Protein AF-A0A969E540-F1 (afdb_monomer)

Radius of gyration: 16.91 Å; Cα contacts (8 Å, |Δi|>4): 141; chains: 1; bounding box: 46×28×46 Å

Structure (mmCIF, N/CA/C/O backbone):
data_AF-A0A969E540-F1
#
_entry.id   AF-A0A969E540-F1
#
loop_
_atom_site.group_PDB
_atom_site.id
_atom_site.type_symbol
_atom_site.label_atom_id
_atom_site.label_alt_id
_atom_site.label_comp_id
_atom_site.label_asym_id
_atom_site.label_entity_id
_atom_site.label_seq_id
_atom_site.pdbx_PDB_ins_code
_atom_site.Cartn_x
_atom_site.Cartn_y
_atom_site.Cartn_z
_atom_site.occupancy
_atom_site.B_iso_or_equiv
_atom_site.auth_seq_id
_atom_site.auth_comp_id
_atom_site.auth_asym_id
_atom_site.auth_atom_id
_atom_site.pdbx_PDB_model_num
ATOM 1 N N . MET A 1 1 ? 3.697 -2.863 -23.071 1.00 81.00 1 MET A N 1
ATOM 2 C CA . MET A 1 1 ? 4.371 -1.995 -22.078 1.00 81.00 1 MET A CA 1
ATOM 3 C C . MET A 1 1 ? 3.422 -1.514 -20.991 1.00 81.00 1 MET A C 1
AT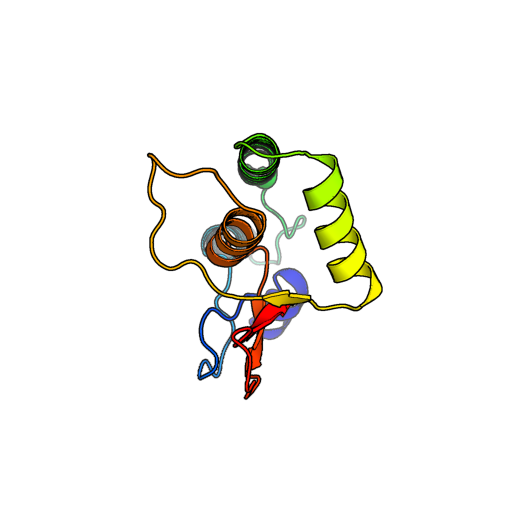OM 5 O O . MET A 1 1 ? 3.619 -1.888 -19.851 1.00 81.00 1 MET A O 1
ATOM 9 N N . MET A 1 2 ? 2.391 -0.706 -21.287 1.00 82.88 2 MET A N 1
ATOM 10 C CA . MET A 1 2 ? 1.477 -0.233 -20.225 1.00 82.88 2 MET A CA 1
ATOM 11 C C . MET A 1 2 ? 0.643 -1.350 -19.578 1.00 82.88 2 MET A C 1
ATOM 13 O O . MET A 1 2 ? 0.381 -1.280 -18.384 1.00 82.88 2 MET A O 1
ATOM 17 N N . SER A 1 3 ? 0.242 -2.367 -20.350 1.00 86.75 3 SER A N 1
ATOM 18 C CA . SER A 1 3 ? -0.368 -3.603 -19.833 1.00 86.75 3 SER A CA 1
ATOM 19 C C . SER A 1 3 ? 0.552 -4.313 -18.849 1.00 86.75 3 SER A C 1
ATOM 21 O O . SER A 1 3 ? 0.125 -4.707 -17.775 1.00 86.75 3 SER A O 1
ATOM 23 N N . ASP A 1 4 ? 1.827 -4.399 -19.205 1.00 88.38 4 ASP A N 1
ATOM 24 C CA . ASP A 1 4 ? 2.815 -5.178 -18.468 1.00 88.38 4 ASP A CA 1
ATOM 25 C C . ASP A 1 4 ? 3.201 -4.430 -17.186 1.00 88.38 4 ASP A C 1
ATOM 27 O O . ASP A 1 4 ? 3.262 -5.018 -16.118 1.00 88.38 4 ASP A O 1
ATOM 31 N N . LEU A 1 5 ? 3.335 -3.100 -17.242 1.00 87.38 5 LEU A N 1
ATOM 32 C CA . LEU A 1 5 ? 3.471 -2.266 -16.043 1.00 87.38 5 LEU A CA 1
ATOM 33 C C . LEU A 1 5 ? 2.275 -2.419 -15.095 1.00 87.38 5 LEU A C 1
ATOM 35 O O . LEU A 1 5 ? 2.462 -2.431 -13.882 1.00 87.38 5 LEU A O 1
ATOM 39 N N . ALA A 1 6 ? 1.058 -2.541 -15.630 1.00 86.50 6 ALA A N 1
ATOM 40 C CA . ALA A 1 6 ? -0.122 -2.784 -14.809 1.00 86.50 6 ALA A CA 1
ATOM 41 C C . ALA A 1 6 ? -0.108 -4.186 -14.185 1.00 86.50 6 ALA A C 1
ATOM 43 O O . ALA A 1 6 ? -0.464 -4.321 -13.025 1.00 86.50 6 ALA A O 1
ATOM 44 N N . GLU A 1 7 ? 0.343 -5.206 -14.912 1.00 85.81 7 GLU A N 1
ATOM 45 C CA . GLU A 1 7 ? 0.470 -6.572 -14.393 1.00 85.81 7 GLU A CA 1
ATOM 46 C C . GLU A 1 7 ? 1.549 -6.687 -13.308 1.00 85.81 7 GLU A C 1
ATOM 48 O O . GLU A 1 7 ? 1.347 -7.356 -12.299 1.00 85.81 7 GLU A O 1
ATOM 53 N N . TRP A 1 8 ? 2.679 -6.000 -13.482 1.00 85.62 8 TRP A N 1
ATOM 54 C CA . TRP A 1 8 ? 3.796 -6.064 -12.542 1.00 85.62 8 TRP A CA 1
ATOM 55 C C . TRP A 1 8 ? 3.632 -5.155 -11.327 1.00 85.62 8 TRP A C 1
ATOM 57 O O . TRP A 1 8 ? 4.141 -5.488 -10.257 1.00 85.62 8 TRP A O 1
ATOM 67 N N . TYR A 1 9 ? 2.969 -4.006 -11.480 1.00 87.38 9 TYR A N 1
ATOM 68 C CA . TYR A 1 9 ? 2.896 -2.997 -10.422 1.00 87.38 9 TYR A CA 1
ATOM 69 C C . TYR A 1 9 ? 1.501 -2.785 -9.840 1.00 87.38 9 TYR A C 1
ATOM 71 O O . TYR A 1 9 ? 1.448 -2.153 -8.787 1.00 87.38 9 TYR A O 1
ATOM 79 N N . ASP A 1 10 ? 0.431 -3.299 -10.475 1.00 78.25 10 ASP A N 1
ATOM 80 C CA . ASP A 1 10 ? -1.008 -3.304 -10.095 1.00 78.25 10 ASP A CA 1
ATOM 81 C C . ASP A 1 10 ? -1.641 -1.902 -9.886 1.00 78.25 10 ASP A C 1
ATOM 83 O O . ASP A 1 10 ? -2.770 -1.609 -10.285 1.00 78.25 10 ASP A O 1
ATOM 87 N N . GLY A 1 11 ? -0.848 -0.949 -9.400 1.00 86.06 11 GLY A N 1
ATOM 88 C CA . GLY A 1 11 ? -1.213 0.416 -9.088 1.00 86.06 11 GLY A CA 1
ATOM 89 C C . GLY A 1 11 ? -2.226 0.489 -7.948 1.00 86.06 11 GLY A C 1
ATOM 90 O O . GLY A 1 11 ? -2.627 -0.498 -7.342 1.00 86.06 11 GLY A O 1
ATOM 91 N N . TYR A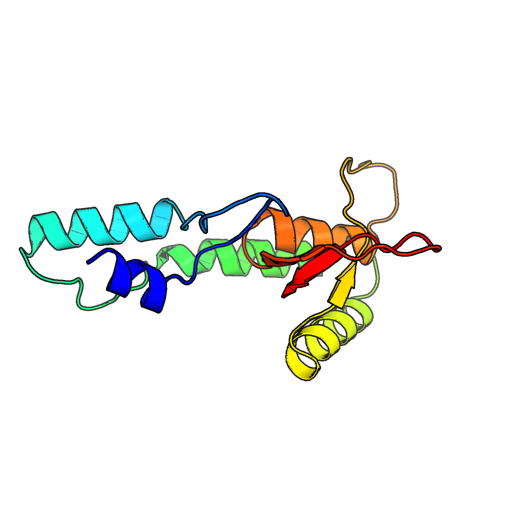 1 12 ? -2.652 1.704 -7.629 1.00 89.69 12 TYR A N 1
ATOM 92 C CA . TYR A 1 12 ? -3.536 1.959 -6.496 1.00 89.69 12 TYR A CA 1
ATOM 93 C C . TYR A 1 12 ? -4.556 3.046 -6.813 1.00 89.69 12 TYR A C 1
ATOM 95 O O . TYR A 1 12 ? -4.305 3.979 -7.582 1.00 89.69 12 TYR A O 1
ATOM 103 N N . LYS A 1 13 ? -5.745 2.924 -6.220 1.00 90.19 13 LYS A N 1
ATOM 104 C CA . LYS A 1 13 ? -6.843 3.882 -6.355 1.00 90.19 13 LYS A CA 1
ATOM 105 C C . LYS A 1 13 ? -7.063 4.602 -5.040 1.00 90.19 13 LYS A C 1
ATOM 107 O O . LYS A 1 13 ? -7.555 4.020 -4.079 1.00 90.19 13 LYS A O 1
ATOM 112 N N . PHE A 1 14 ? -6.790 5.902 -5.059 1.00 87.25 14 PHE A N 1
ATOM 113 C CA . PHE A 1 14 ? -6.979 6.788 -3.910 1.00 87.25 14 PHE A CA 1
ATOM 114 C C . PHE A 1 14 ? -8.314 7.536 -3.897 1.00 87.25 14 PHE A C 1
ATOM 116 O O . PHE A 1 14 ? -8.601 8.260 -2.952 1.00 87.25 14 PHE A O 1
ATOM 123 N N . ALA A 1 15 ? -9.137 7.385 -4.938 1.00 85.25 15 ALA A N 1
ATOM 124 C CA . ALA A 1 15 ? -10.467 7.984 -5.007 1.00 85.25 15 ALA A CA 1
ATOM 125 C C . ALA A 1 15 ? -11.485 6.996 -5.583 1.00 85.25 15 ALA A C 1
ATOM 127 O O . ALA A 1 15 ? -11.177 6.244 -6.513 1.00 85.25 15 ALA A O 1
ATOM 128 N N . THR A 1 16 ? -12.718 7.030 -5.073 1.00 80.62 16 THR A N 1
ATOM 129 C CA . THR A 1 16 ? -13.812 6.162 -5.545 1.00 80.62 16 THR A CA 1
ATOM 130 C C . THR A 1 16 ? -14.181 6.452 -7.000 1.00 80.62 16 THR A C 1
ATOM 132 O O . THR A 1 16 ? -14.478 5.536 -7.766 1.00 80.62 16 THR A O 1
ATOM 135 N N . THR A 1 17 ? -14.061 7.713 -7.419 1.00 83.25 17 THR A N 1
ATOM 136 C CA . THR A 1 17 ? -14.322 8.182 -8.787 1.00 83.25 17 THR A CA 1
ATOM 137 C C . THR A 1 17 ? -13.151 7.971 -9.750 1.00 83.25 17 THR A C 1
ATOM 139 O O . THR A 1 17 ? -13.292 8.219 -10.952 1.00 83.25 17 THR A O 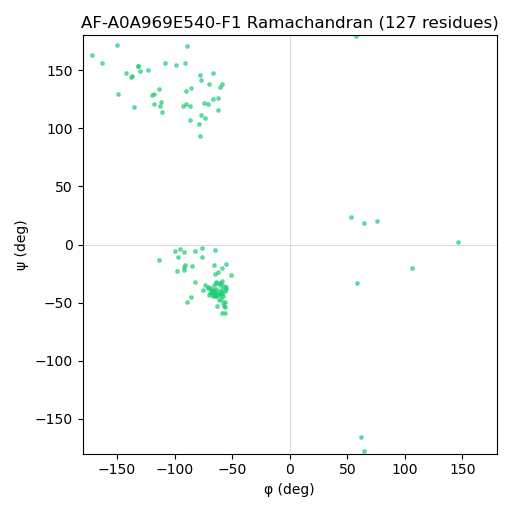1
ATOM 142 N N . ALA A 1 18 ? -11.991 7.512 -9.266 1.00 85.56 18 ALA A N 1
ATOM 143 C CA . ALA A 1 18 ? -10.826 7.307 -10.116 1.00 85.56 18 ALA A CA 1
ATOM 144 C C . ALA A 1 18 ? -11.122 6.240 -11.181 1.00 85.56 18 ALA A C 1
ATOM 146 O O . ALA A 1 18 ? -11.513 5.111 -10.875 1.00 85.56 18 ALA A O 1
ATOM 147 N N . LYS A 1 19 ? -10.905 6.587 -12.454 1.00 84.25 19 LYS A N 1
ATOM 148 C CA . LYS A 1 19 ? -11.066 5.658 -13.587 1.00 84.25 19 LYS A CA 1
ATOM 149 C C . LYS A 1 19 ? -9.820 4.812 -13.851 1.00 84.25 19 LYS A C 1
ATOM 151 O O . LYS A 1 19 ? -9.906 3.810 -14.548 1.00 84.25 19 LYS A O 1
ATOM 156 N N . ARG A 1 20 ? -8.665 5.232 -13.333 1.00 84.81 20 ARG A N 1
ATOM 157 C CA . ARG A 1 20 ? -7.359 4.596 -13.543 1.00 84.81 20 ARG A CA 1
ATOM 158 C C . ARG A 1 20 ? -6.649 4.414 -12.207 1.00 84.81 20 ARG A C 1
ATOM 160 O O . ARG A 1 20 ? -6.913 5.171 -11.273 1.00 84.81 20 ARG A O 1
ATOM 167 N N . HIS A 1 21 ? -5.770 3.422 -12.153 1.00 87.44 21 HIS A N 1
ATOM 168 C CA . HIS A 1 21 ? -4.836 3.236 -11.051 1.00 87.44 21 HIS A CA 1
ATOM 169 C C . HIS A 1 21 ? -3.672 4.219 -11.203 1.00 87.44 21 HIS A C 1
ATOM 171 O O . HIS A 1 21 ? -3.274 4.554 -12.323 1.00 87.44 21 HIS A O 1
ATOM 177 N N . LEU A 1 22 ? -3.157 4.700 -10.078 1.00 89.19 22 LEU A N 1
ATOM 178 C CA . LEU A 1 22 ? -1.892 5.413 -10.013 1.00 89.19 22 LEU A CA 1
ATOM 179 C C . LEU A 1 22 ? -0.788 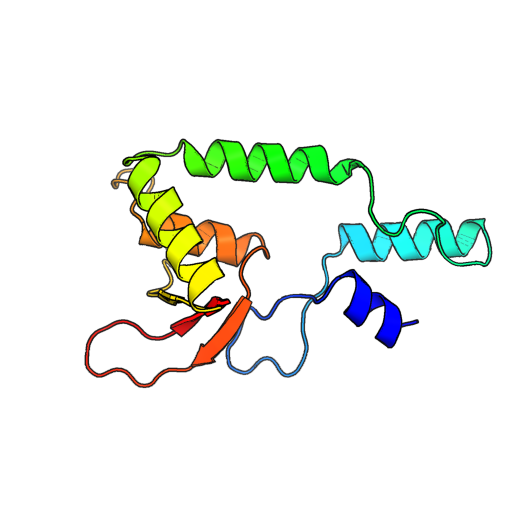4.383 -9.774 1.00 89.19 22 LEU A C 1
ATOM 181 O O . LEU A 1 22 ? -0.932 3.533 -8.905 1.00 89.19 22 LEU A O 1
ATOM 185 N N . PHE A 1 23 ? 0.292 4.444 -10.541 1.00 88.88 23 PHE A N 1
ATOM 186 C CA . PHE A 1 23 ? 1.442 3.566 -10.333 1.00 88.88 23 PHE A CA 1
ATOM 187 C C . PHE A 1 23 ? 2.452 4.207 -9.389 1.00 88.88 23 PHE A C 1
ATOM 189 O O . PHE A 1 23 ? 2.524 5.435 -9.300 1.00 88.88 23 PHE A O 1
ATOM 196 N N . ASN A 1 24 ? 3.267 3.371 -8.743 1.00 86.38 24 ASN A N 1
ATOM 197 C CA . ASN A 1 24 ? 4.405 3.852 -7.975 1.00 86.38 24 ASN A CA 1
ATOM 198 C C . ASN A 1 24 ? 5.389 4.571 -8.909 1.00 86.38 24 ASN A C 1
ATOM 200 O O . ASN A 1 24 ? 5.949 3.914 -9.794 1.00 86.38 24 ASN A O 1
ATOM 204 N N . PRO A 1 25 ? 5.610 5.889 -8.738 1.00 87.75 25 PRO A N 1
ATOM 205 C CA . PRO A 1 25 ? 6.504 6.630 -9.612 1.00 87.75 25 PRO A CA 1
ATOM 206 C C . PRO A 1 25 ? 7.929 6.079 -9.562 1.00 87.75 25 PRO A C 1
ATOM 208 O O . PRO A 1 25 ? 8.569 6.024 -10.605 1.00 87.75 25 PRO A O 1
ATOM 211 N N . ASP A 1 26 ? 8.399 5.595 -8.411 1.00 87.00 26 ASP A N 1
ATOM 212 C CA . ASP A 1 26 ? 9.751 5.052 -8.273 1.00 87.00 26 ASP A CA 1
ATOM 213 C C . ASP A 1 26 ? 9.927 3.793 -9.134 1.00 87.00 26 ASP A C 1
ATOM 215 O O . ASP A 1 26 ? 10.901 3.680 -9.876 1.00 87.00 26 ASP A O 1
ATOM 219 N N . MET A 1 27 ? 8.941 2.887 -9.123 1.00 87.62 27 MET A N 1
ATOM 220 C CA . MET A 1 27 ? 8.970 1.668 -9.945 1.00 87.62 27 MET A CA 1
ATOM 221 C C . MET A 1 27 ? 8.868 1.981 -11.441 1.00 87.62 27 MET A C 1
ATOM 223 O O . MET A 1 27 ? 9.584 1.396 -12.252 1.00 87.62 27 MET A O 1
ATOM 227 N N . VAL A 1 28 ? 8.011 2.934 -11.821 1.00 90.94 28 VAL A N 1
ATOM 228 C CA . VAL A 1 28 ? 7.869 3.346 -13.226 1.00 90.94 28 VAL A CA 1
ATOM 229 C C . VAL A 1 28 ? 9.146 4.019 -13.727 1.00 90.94 28 VAL A C 1
ATOM 231 O O . VAL A 1 28 ? 9.606 3.714 -14.825 1.00 90.94 28 VAL A O 1
ATOM 234 N N . LEU A 1 29 ? 9.746 4.910 -12.935 1.00 91.94 29 LEU A N 1
ATOM 235 C CA . LEU A 1 29 ? 10.993 5.585 -13.294 1.00 91.94 29 LEU A CA 1
ATOM 236 C C . LEU A 1 29 ? 12.161 4.601 -13.381 1.00 91.94 29 LEU A C 1
ATOM 238 O O . LEU A 1 29 ? 12.952 4.694 -14.320 1.00 91.94 29 LEU A O 1
ATOM 242 N N . TYR A 1 30 ? 12.242 3.640 -12.458 1.00 91.31 30 TYR A N 1
ATOM 243 C CA . TYR A 1 30 ? 13.204 2.543 -12.522 1.00 91.31 30 TYR A CA 1
ATOM 244 C C . TYR A 1 30 ? 13.060 1.755 -13.829 1.00 91.31 30 TYR A C 1
ATOM 246 O O . TYR A 1 30 ? 14.024 1.644 -14.586 1.00 91.31 30 TYR A O 1
ATOM 254 N N . PHE A 1 31 ? 11.846 1.293 -14.141 1.00 92.50 31 PHE A N 1
ATOM 255 C CA . PHE A 1 31 ? 11.577 0.545 -15.366 1.00 92.50 31 PHE A CA 1
ATOM 256 C C . PHE A 1 31 ? 11.988 1.330 -16.616 1.00 92.50 31 PHE A C 1
ATOM 258 O O . PHE A 1 31 ? 12.690 0.803 -17.477 1.00 92.50 31 PHE A O 1
ATOM 265 N N . LEU A 1 32 ? 11.574 2.598 -16.717 1.00 93.38 32 LEU A N 1
ATOM 266 C CA . LEU A 1 32 ? 11.869 3.440 -17.879 1.00 93.38 32 LEU A CA 1
ATOM 267 C C . LEU A 1 32 ? 13.370 3.692 -18.041 1.00 93.38 32 LEU A C 1
ATOM 269 O O . LEU A 1 32 ? 13.872 3.698 -19.166 1.00 93.38 32 LEU A O 1
ATOM 273 N N . LYS A 1 33 ? 14.088 3.884 -16.931 1.00 93.31 33 LYS A N 1
ATOM 274 C CA . LYS A 1 33 ? 15.541 4.061 -16.930 1.00 93.31 33 LYS A CA 1
ATOM 275 C C . LYS A 1 33 ? 16.249 2.816 -17.459 1.00 93.31 33 LYS A C 1
ATOM 277 O O . LYS A 1 33 ? 17.057 2.924 -18.376 1.00 93.31 33 LYS A O 1
ATOM 282 N N . GLU A 1 34 ? 15.944 1.652 -16.898 1.00 93.75 34 GLU A N 1
ATOM 283 C CA . GLU A 1 34 ? 16.570 0.386 -17.289 1.00 93.75 34 GLU A CA 1
ATOM 284 C C . GLU A 1 34 ? 16.226 0.018 -18.737 1.00 93.75 34 GLU A C 1
ATOM 286 O O . GLU A 1 34 ? 17.112 -0.343 -19.512 1.00 93.75 34 GLU A O 1
ATOM 291 N N . TYR A 1 35 ? 14.970 0.219 -19.147 1.00 93.88 35 TYR A N 1
ATOM 292 C CA . TYR A 1 35 ? 14.554 0.035 -20.536 1.00 93.88 35 TYR A CA 1
ATOM 293 C C . TYR A 1 35 ? 15.338 0.938 -21.495 1.00 93.88 35 TYR A C 1
ATOM 295 O O . TYR A 1 35 ? 15.781 0.481 -22.547 1.00 93.88 35 TYR A O 1
ATOM 303 N N . GLY A 1 36 ? 15.558 2.204 -21.126 1.00 94.75 36 GLY A N 1
ATOM 304 C CA . GLY A 1 36 ? 16.344 3.146 -21.926 1.00 94.75 36 GLY A CA 1
ATOM 305 C C . GLY A 1 36 ? 17.825 2.774 -22.064 1.00 94.75 36 GLY A C 1
ATOM 306 O O . GLY A 1 36 ? 18.453 3.159 -23.046 1.00 94.75 36 GLY A O 1
ATOM 307 N N . ILE A 1 37 ? 18.384 2.022 -21.111 1.00 94.38 37 ILE A N 1
ATOM 308 C CA . ILE A 1 37 ? 19.781 1.559 -21.137 1.00 94.38 37 ILE A CA 1
ATOM 309 C C . ILE A 1 37 ? 19.911 0.253 -21.927 1.00 94.38 37 ILE A C 1
ATOM 311 O O . ILE A 1 37 ? 20.828 0.101 -22.732 1.00 94.38 37 ILE A O 1
ATOM 315 N N . LEU A 1 38 ? 19.006 -0.696 -21.685 1.00 93.38 38 LEU A N 1
ATOM 316 C CA . LEU A 1 38 ? 19.108 -2.058 -22.205 1.00 93.38 38 LEU A CA 1
ATOM 317 C C . LEU A 1 38 ? 18.416 -2.233 -23.566 1.00 93.38 38 LEU A C 1
ATOM 319 O O . LEU A 1 38 ? 18.679 -3.216 -24.253 1.00 93.38 38 LEU A O 1
ATOM 323 N N . ASN A 1 39 ? 17.519 -1.313 -23.950 1.00 92.69 39 ASN A N 1
ATOM 324 C CA . ASN A 1 39 ? 16.567 -1.468 -25.062 1.00 92.69 39 ASN A CA 1
ATOM 325 C C . ASN A 1 39 ? 15.715 -2.751 -24.971 1.00 92.69 39 ASN A C 1
ATOM 327 O O . ASN A 1 39 ? 15.201 -3.254 -25.969 1.00 92.69 39 ASN A O 1
ATOM 331 N N . GLN A 1 40 ? 15.553 -3.277 -23.761 1.00 93.56 40 GLN A N 1
ATOM 332 C CA . GLN A 1 40 ? 14.739 -4.440 -23.429 1.00 93.56 40 GLN A CA 1
ATOM 333 C C . GLN A 1 40 ? 14.225 -4.292 -21.997 1.00 93.56 40 GLN A C 1
ATOM 335 O O . GLN A 1 40 ? 14.618 -3.370 -21.281 1.00 93.56 40 GLN A O 1
ATOM 340 N N . TYR A 1 41 ? 13.328 -5.182 -21.572 1.00 92.25 41 TYR A N 1
ATOM 341 C CA . TYR A 1 41 ? 12.774 -5.099 -20.222 1.00 92.25 41 TYR A CA 1
ATOM 342 C C . TYR A 1 41 ? 13.867 -5.368 -19.183 1.00 92.25 41 TYR A C 1
ATOM 344 O O . TYR A 1 41 ? 14.785 -6.151 -19.456 1.00 92.25 41 TYR A O 1
ATOM 352 N N . PRO A 1 42 ? 13.787 -4.727 -18.005 1.00 90.38 42 PRO A N 1
ATOM 353 C CA . PRO A 1 42 ? 14.720 -4.997 -16.925 1.00 90.38 42 PRO A CA 1
ATOM 354 C C . PRO A 1 42 ? 14.648 -6.479 -16.555 1.00 90.38 42 PRO A C 1
ATOM 356 O O . PRO A 1 42 ? 13.559 -7.039 -16.442 1.00 90.38 42 PRO A O 1
ATOM 359 N N . GLU A 1 43 ? 15.795 -7.116 -16.318 1.00 88.56 43 GLU A N 1
ATOM 360 C CA . GLU A 1 43 ? 15.821 -8.509 -15.847 1.00 88.56 43 GLU A CA 1
ATOM 361 C C . GLU A 1 43 ? 15.091 -8.653 -14.499 1.00 88.56 43 GLU A C 1
ATOM 363 O O . GLU A 1 43 ? 14.445 -9.662 -14.220 1.00 88.56 43 GLU A O 1
ATOM 368 N N . ARG A 1 44 ? 15.159 -7.608 -13.665 1.00 88.06 44 ARG A N 1
ATOM 369 C CA . ARG A 1 44 ? 14.415 -7.496 -12.412 1.00 88.06 44 ARG A CA 1
ATOM 370 C C . ARG A 1 44 ? 13.395 -6.384 -12.538 1.00 88.06 44 ARG A C 1
ATOM 372 O O . ARG A 1 44 ? 13.763 -5.232 -12.686 1.00 88.06 44 ARG A O 1
ATOM 379 N N . MET A 1 45 ? 12.118 -6.719 -12.406 1.00 86.56 45 MET A N 1
ATOM 380 C CA . MET A 1 45 ? 11.039 -5.732 -12.491 1.00 86.56 45 MET A CA 1
ATOM 381 C C . MET A 1 45 ? 10.906 -4.865 -11.230 1.00 86.56 45 MET A C 1
ATOM 383 O O . MET A 1 45 ? 10.193 -3.870 -11.256 1.00 86.56 45 MET A O 1
ATOM 387 N N . LEU A 1 46 ? 11.590 -5.209 -10.135 1.00 80.69 46 LEU A N 1
ATOM 388 C CA . LEU A 1 46 ? 11.554 -4.475 -8.870 1.00 80.69 46 LEU A CA 1
ATOM 389 C C . LEU A 1 46 ? 12.913 -3.846 -8.568 1.00 80.69 46 LEU A C 1
ATOM 391 O O . LEU A 1 46 ? 13.941 -4.527 -8.620 1.00 80.69 46 LEU A O 1
ATOM 395 N N . ASP A 1 47 ? 12.899 -2.576 -8.165 1.00 77.94 47 ASP A N 1
ATOM 396 C CA . ASP A 1 47 ? 14.081 -1.931 -7.600 1.00 77.94 47 ASP A CA 1
ATOM 397 C C . ASP A 1 47 ? 14.374 -2.515 -6.206 1.00 77.94 47 ASP A C 1
ATOM 399 O O . ASP A 1 47 ? 13.493 -2.698 -5.367 1.00 77.94 47 ASP A O 1
ATOM 403 N N . THR A 1 48 ? 15.647 -2.755 -5.917 1.00 71.06 48 THR A N 1
ATOM 404 C CA . THR A 1 48 ? 16.154 -3.081 -4.578 1.00 71.06 48 THR A CA 1
ATOM 405 C C . THR A 1 48 ? 15.805 -2.052 -3.493 1.00 71.06 48 THR A C 1
ATOM 407 O O . THR A 1 48 ? 15.858 -2.378 -2.303 1.00 71.06 48 THR A O 1
ATOM 410 N N . ASN A 1 49 ? 15.401 -0.832 -3.865 1.00 72.50 49 ASN A N 1
ATOM 411 C CA . ASN A 1 49 ? 14.981 0.210 -2.924 1.00 72.50 49 ASN A CA 1
ATOM 412 C C . ASN A 1 49 ? 13.695 -0.122 -2.124 1.00 72.50 49 ASN A C 1
ATOM 414 O O . ASN A 1 49 ? 13.361 0.586 -1.168 1.00 72.50 49 ASN A O 1
ATOM 418 N N . VAL A 1 50 ? 13.038 -1.256 -2.408 1.00 71.31 50 VAL A N 1
ATOM 419 C CA . VAL A 1 50 ? 11.949 -1.827 -1.586 1.00 71.31 50 VAL A CA 1
ATOM 420 C C . VAL A 1 50 ? 12.304 -1.959 -0.098 1.00 71.31 50 VAL A C 1
ATOM 422 O O . VAL A 1 50 ? 11.425 -1.899 0.760 1.00 71.31 50 VAL A O 1
ATOM 425 N N . ILE A 1 51 ? 13.593 -2.085 0.253 1.00 75.31 51 ILE A N 1
ATOM 426 C CA . ILE A 1 51 ? 14.064 -2.136 1.652 1.00 75.31 51 ILE A CA 1
ATOM 427 C C . ILE A 1 51 ? 13.588 -0.915 2.453 1.00 75.31 51 ILE A C 1
ATOM 429 O O . ILE A 1 51 ? 13.262 -1.031 3.640 1.00 75.31 51 ILE A O 1
ATOM 433 N N . SER A 1 52 ? 13.564 0.263 1.827 1.00 79.19 52 SER A N 1
ATOM 434 C CA . SER A 1 52 ? 13.121 1.487 2.490 1.00 79.19 52 SER A CA 1
ATOM 435 C C . SER A 1 52 ? 11.635 1.419 2.852 1.00 79.19 52 SER A C 1
ATOM 437 O O . SER A 1 52 ? 11.265 1.791 3.969 1.00 79.19 52 SER A O 1
ATOM 439 N N . ASP A 1 53 ? 10.807 0.847 1.980 1.00 80.75 53 ASP A N 1
ATOM 440 C CA . ASP A 1 53 ? 9.376 0.663 2.209 1.00 80.75 53 ASP A CA 1
ATOM 441 C C . ASP A 1 53 ? 9.108 -0.371 3.300 1.00 80.75 53 ASP A C 1
ATOM 443 O O . ASP A 1 53 ? 8.345 -0.086 4.223 1.00 80.75 53 ASP A O 1
ATOM 447 N N . TYR A 1 54 ? 9.835 -1.494 3.322 1.00 79.88 54 TYR A N 1
ATOM 448 C CA . TYR A 1 54 ? 9.767 -2.445 4.441 1.00 79.88 54 TYR A CA 1
ATOM 449 C C . TYR A 1 54 ? 10.076 -1.786 5.788 1.00 79.88 54 TYR A C 1
ATOM 451 O O . TYR A 1 54 ? 9.418 -2.069 6.792 1.00 79.88 54 TYR A O 1
ATOM 459 N N . ARG A 1 55 ? 11.065 -0.884 5.833 1.00 85.75 55 ARG A N 1
ATOM 460 C CA . ARG A 1 55 ? 11.397 -0.154 7.062 1.00 85.75 55 ARG A CA 1
ATOM 461 C C . ARG A 1 55 ? 10.262 0.780 7.479 1.00 85.75 55 ARG A C 1
ATOM 463 O O . ARG A 1 55 ? 9.947 0.825 8.666 1.00 85.75 55 ARG A O 1
ATOM 470 N N . LYS A 1 56 ? 9.630 1.484 6.532 1.00 87.19 56 LYS A N 1
ATOM 471 C CA . LYS A 1 56 ? 8.462 2.339 6.804 1.00 87.19 56 LYS A CA 1
ATOM 472 C C . LYS A 1 56 ? 7.295 1.516 7.357 1.00 87.19 56 LYS A C 1
ATOM 474 O O . LYS A 1 56 ? 6.770 1.870 8.408 1.00 87.19 56 LYS A O 1
ATOM 479 N N . ILE A 1 57 ? 6.966 0.382 6.730 1.00 86.56 57 ILE A N 1
ATOM 480 C CA . ILE A 1 57 ? 5.916 -0.541 7.196 1.00 86.56 57 ILE A CA 1
ATOM 481 C C . ILE A 1 57 ? 6.206 -0.992 8.621 1.00 86.56 57 ILE A C 1
ATOM 483 O O . ILE A 1 57 ? 5.384 -0.819 9.518 1.00 86.56 57 ILE A O 1
ATOM 487 N N . ARG A 1 58 ? 7.412 -1.520 8.851 1.00 87.31 58 ARG A N 1
ATOM 488 C CA . ARG A 1 58 ? 7.831 -1.996 10.169 1.00 87.31 58 ARG A CA 1
ATOM 489 C C . ARG A 1 58 ? 7.743 -0.902 11.229 1.00 87.31 58 ARG A C 1
ATOM 491 O O . ARG A 1 58 ? 7.432 -1.204 12.375 1.00 87.31 58 ARG A O 1
ATOM 498 N N . ASN A 1 59 ? 8.037 0.344 10.871 1.00 88.88 59 ASN A N 1
ATOM 499 C CA . ASN A 1 59 ? 7.920 1.466 11.792 1.00 88.88 59 ASN A CA 1
ATOM 500 C C . ASN A 1 59 ? 6.455 1.785 12.101 1.00 88.88 59 ASN A C 1
ATOM 502 O O . ASN A 1 59 ? 6.137 1.939 13.271 1.00 88.88 59 ASN A O 1
ATOM 506 N N . ILE A 1 60 ? 5.565 1.800 11.103 1.00 88.69 60 ILE A N 1
ATOM 507 C CA . ILE A 1 60 ? 4.121 2.028 11.295 1.00 88.69 60 ILE A CA 1
ATOM 508 C C . ILE A 1 60 ? 3.509 0.982 12.224 1.00 88.69 60 ILE A C 1
ATOM 510 O O . ILE A 1 60 ? 2.741 1.321 13.121 1.00 88.69 60 ILE A O 1
ATOM 514 N N . PHE A 1 61 ? 3.913 -0.280 12.076 1.00 88.56 61 PHE A N 1
ATOM 515 C CA . PHE A 1 61 ? 3.495 -1.359 12.971 1.00 88.56 61 PHE A CA 1
ATOM 516 C C . PHE A 1 61 ? 3.860 -1.139 14.437 1.00 88.56 61 PHE A C 1
ATOM 518 O O . PHE A 1 61 ? 3.240 -1.760 15.291 1.00 88.56 61 PHE A O 1
ATOM 525 N N . LYS A 1 62 ? 4.824 -0.267 14.736 1.00 85.81 62 LYS A N 1
ATOM 526 C CA . LYS A 1 62 ? 5.282 0.034 16.095 1.00 85.81 62 LYS A CA 1
ATOM 527 C C . LYS A 1 62 ? 4.695 1.326 16.671 1.00 85.81 62 LYS A C 1
ATOM 529 O O . LYS A 1 62 ? 4.967 1.637 17.827 1.00 85.81 62 LYS A O 1
ATOM 534 N N . ILE A 1 63 ? 3.938 2.106 15.893 1.00 84.62 63 ILE A N 1
ATOM 535 C CA . ILE A 1 63 ? 3.396 3.397 16.346 1.00 84.62 63 ILE A CA 1
ATOM 536 C C . ILE A 1 63 ? 2.177 3.149 17.231 1.00 84.62 63 ILE A C 1
ATOM 538 O O . ILE A 1 63 ? 1.115 2.855 16.706 1.00 84.62 63 ILE A O 1
ATOM 542 N N . GLY A 1 64 ? 2.297 3.285 18.554 1.00 73.75 64 GLY A N 1
ATOM 543 C CA . GLY A 1 64 ? 1.166 3.158 19.491 1.00 73.75 64 GLY A CA 1
ATOM 544 C C . GLY A 1 64 ? 0.425 1.809 19.419 1.00 73.75 64 GLY A C 1
ATOM 545 O O . GLY A 1 64 ? 0.764 0.949 18.607 1.00 73.75 64 GLY A O 1
ATOM 546 N N . GLY A 1 65 ? -0.603 1.612 20.248 1.00 71.69 65 GLY A N 1
ATOM 547 C CA . GLY A 1 65 ? -1.485 0.433 20.188 1.00 71.69 65 GLY A CA 1
ATOM 548 C C . GLY A 1 65 ? -0.808 -0.928 20.433 1.00 71.69 65 GLY A C 1
ATOM 549 O O . GLY A 1 65 ? 0.311 -1.010 20.937 1.00 71.69 65 GLY A O 1
ATOM 550 N N . VAL A 1 66 ? -1.512 -2.015 20.085 1.00 80.94 66 VAL A N 1
ATOM 551 C CA . VAL A 1 66 ? -1.052 -3.404 20.268 1.00 80.94 66 VAL A CA 1
ATOM 552 C C . VAL A 1 66 ? -0.785 -4.045 18.904 1.00 80.94 66 VAL A C 1
ATOM 554 O O . VAL A 1 66 ? -1.684 -4.138 18.072 1.00 80.94 66 VAL A O 1
ATOM 557 N N . GLU A 1 67 ? 0.440 -4.526 18.664 1.00 86.38 67 GLU A N 1
ATOM 558 C CA . GLU A 1 67 ? 0.825 -5.124 17.371 1.00 86.38 67 GLU A CA 1
ATOM 559 C C . GLU A 1 67 ? -0.095 -6.283 16.950 1.00 86.38 67 GLU A C 1
ATOM 561 O O . GLU A 1 67 ? -0.429 -6.412 15.773 1.00 86.38 67 GLU A O 1
ATOM 566 N N . SER A 1 68 ? -0.554 -7.101 17.903 1.00 87.44 68 SER A N 1
ATOM 567 C CA . SER A 1 68 ? -1.421 -8.253 17.624 1.00 87.44 68 SER A CA 1
ATOM 568 C C . SER A 1 68 ? -2.756 -7.869 16.985 1.00 87.44 68 SER A C 1
ATOM 570 O O . SER A 1 68 ? -3.255 -8.616 16.145 1.00 87.44 68 SER A O 1
ATOM 572 N N . SER A 1 69 ? -3.317 -6.703 17.318 1.00 89.00 69 SER A N 1
ATOM 573 C CA . SER A 1 69 ? -4.587 -6.269 16.735 1.00 89.00 69 SER A CA 1
ATOM 574 C C . SER A 1 69 ? -4.418 -5.832 15.275 1.00 89.00 69 SER A C 1
ATOM 576 O O . SER A 1 69 ? -5.234 -6.168 14.419 1.00 89.00 69 SER A O 1
ATOM 578 N N . ARG A 1 70 ? -3.274 -5.224 14.934 1.00 90.56 70 ARG A N 1
ATOM 579 C CA . ARG A 1 70 ? -2.889 -4.917 13.543 1.00 90.56 70 ARG A CA 1
ATOM 580 C C . ARG A 1 70 ? -2.703 -6.169 12.705 1.00 90.56 70 ARG A C 1
ATOM 582 O O . ARG A 1 70 ? -3.159 -6.214 11.565 1.00 90.56 70 ARG A O 1
ATOM 589 N N . PHE A 1 71 ? -2.049 -7.185 13.267 1.00 91.06 71 PHE A N 1
ATOM 590 C CA . PHE A 1 71 ? -1.918 -8.475 12.594 1.00 91.06 71 PHE A CA 1
ATOM 591 C C . PHE A 1 71 ? -3.285 -9.096 12.307 1.00 91.06 71 PHE A C 1
ATOM 593 O O . PHE A 1 71 ? -3.502 -9.551 11.187 1.00 91.06 71 PHE A O 1
ATOM 600 N N . ALA A 1 72 ? -4.223 -9.035 13.255 1.00 91.69 72 ALA A N 1
ATOM 601 C CA . ALA A 1 72 ? -5.583 -9.525 13.045 1.00 91.69 72 ALA A CA 1
ATOM 602 C C . ALA A 1 72 ? -6.314 -8.776 11.911 1.00 91.69 72 ALA A C 1
ATOM 604 O O . ALA A 1 72 ? -6.978 -9.408 11.089 1.00 91.69 72 ALA A O 1
ATOM 6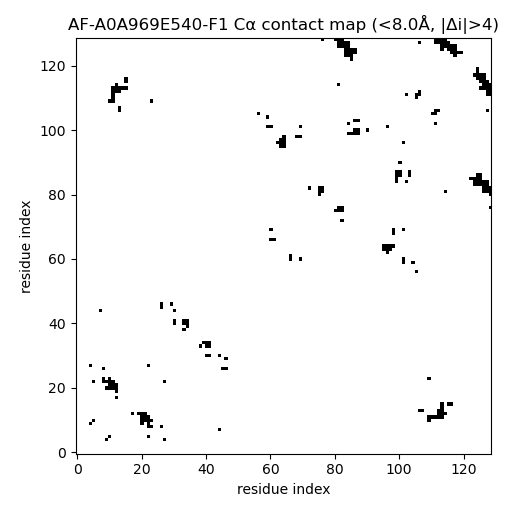05 N N . LEU A 1 73 ? -6.149 -7.451 11.801 1.00 91.19 73 LEU A N 1
ATOM 606 C CA . LEU A 1 73 ? -6.720 -6.666 10.694 1.00 91.19 73 LEU A CA 1
ATOM 607 C C . LEU A 1 73 ? -6.152 -7.073 9.333 1.00 91.19 73 LEU A C 1
ATOM 609 O O . LEU A 1 73 ? -6.896 -7.187 8.358 1.00 91.19 73 LEU A O 1
ATOM 613 N N . LEU A 1 74 ? -4.840 -7.302 9.248 1.00 91.88 74 LEU A N 1
ATOM 614 C CA . LEU A 1 74 ? -4.211 -7.749 8.005 1.00 91.88 74 LEU A CA 1
ATOM 615 C C . LEU A 1 74 ? -4.578 -9.188 7.658 1.00 91.88 74 LEU A C 1
ATOM 617 O O . LEU A 1 74 ? -4.796 -9.492 6.490 1.00 91.88 74 LEU A O 1
ATOM 621 N N . GLU A 1 75 ? -4.702 -10.065 8.651 1.00 93.06 75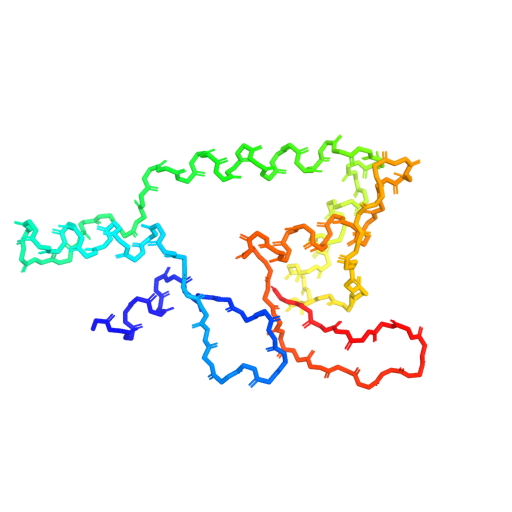 GLU A N 1
ATOM 622 C CA . GLU A 1 75 ? -5.207 -11.419 8.443 1.00 93.06 75 GLU A CA 1
ATOM 623 C C . GLU A 1 75 ? -6.640 -11.381 7.898 1.00 93.06 75 GLU A C 1
ATOM 625 O O . GLU A 1 75 ? -6.952 -12.075 6.930 1.00 93.06 75 GLU A O 1
ATOM 630 N N . GLN A 1 76 ? -7.494 -10.513 8.447 1.00 92.81 76 GLN A N 1
ATOM 631 C CA . GLN A 1 76 ? -8.840 -10.279 7.931 1.00 92.81 76 GLN A CA 1
ATOM 632 C C . GLN A 1 76 ? -8.803 -9.777 6.479 1.00 92.81 76 GLN A C 1
ATOM 634 O O . GLN A 1 76 ? -9.534 -10.304 5.635 1.00 92.81 76 GLN A O 1
ATOM 639 N N . LEU A 1 77 ? -7.942 -8.800 6.174 1.00 92.00 77 LEU A N 1
ATOM 640 C CA . LEU A 1 77 ? -7.764 -8.266 4.823 1.00 92.00 77 LEU A CA 1
ATOM 641 C C . LEU A 1 77 ? -7.358 -9.373 3.839 1.00 92.00 77 LEU A C 1
ATOM 643 O O . LEU A 1 77 ? -8.007 -9.524 2.809 1.00 92.00 77 LEU A O 1
ATOM 647 N N . VAL A 1 78 ? -6.343 -10.175 4.170 1.00 92.12 78 VAL A N 1
ATOM 648 C CA . VAL A 1 78 ? -5.846 -11.270 3.320 1.00 92.12 78 VAL A CA 1
ATOM 649 C C . VAL A 1 78 ? -6.906 -12.358 3.150 1.00 92.12 78 VAL A C 1
ATOM 651 O O . VAL A 1 78 ? -7.146 -12.824 2.038 1.00 92.12 78 VAL A O 1
ATOM 654 N N . LYS A 1 79 ? -7.592 -12.739 4.232 1.00 93.81 79 LYS A N 1
ATOM 655 C CA . LYS A 1 79 ? -8.598 -13.807 4.223 1.00 93.81 79 LYS A CA 1
ATOM 656 C C . LYS A 1 79 ? -9.845 -13.443 3.422 1.00 93.81 79 LYS A C 1
ATOM 658 O O . LYS A 1 79 ? -10.395 -14.289 2.722 1.00 93.81 79 LYS A O 1
ATOM 663 N N . HIS A 1 80 ? -10.327 -12.209 3.549 1.00 91.69 80 HIS A N 1
ATOM 664 C CA . HIS A 1 80 ? -11.555 -11.760 2.885 1.00 91.69 80 HIS A CA 1
ATOM 665 C C . HIS A 1 80 ? -11.294 -11.011 1.572 1.00 91.69 80 HIS A C 1
ATOM 667 O O . HIS A 1 80 ? -12.231 -10.735 0.817 1.00 91.69 80 HIS A O 1
ATOM 673 N N . GLY A 1 81 ? -10.035 -10.667 1.295 1.00 89.44 81 GLY A N 1
ATOM 674 C CA . GLY A 1 81 ? -9.621 -9.826 0.176 1.00 89.44 81 GLY A CA 1
ATOM 675 C C . GLY A 1 81 ? -10.156 -8.395 0.263 1.00 89.44 81 GLY A C 1
ATOM 676 O O . GLY A 1 81 ? -10.311 -7.750 -0.775 1.00 89.44 81 GLY A O 1
ATOM 677 N N . TYR A 1 82 ? -10.592 -7.952 1.447 1.00 90.31 82 TYR A N 1
ATOM 678 C CA . TYR A 1 82 ? -10.977 -6.574 1.739 1.00 90.31 82 TYR A CA 1
ATOM 679 C C . TYR A 1 82 ? -11.235 -6.354 3.234 1.00 90.31 82 TYR A C 1
ATOM 681 O O . TYR A 1 82 ? -11.549 -7.291 3.969 1.00 90.31 82 TYR A O 1
ATOM 689 N N . ILE A 1 83 ? -11.249 -5.086 3.645 1.00 90.00 83 ILE A N 1
ATOM 690 C CA . ILE A 1 83 ? -11.778 -4.644 4.939 1.00 90.00 83 ILE A CA 1
ATOM 691 C C . ILE A 1 83 ? -12.604 -3.360 4.768 1.00 90.00 83 ILE A C 1
ATOM 693 O O . ILE A 1 83 ? -12.324 -2.541 3.886 1.00 90.00 83 ILE A O 1
ATOM 697 N N . ASP A 1 84 ? -13.677 -3.224 5.553 1.00 87.00 84 ASP A N 1
ATOM 698 C CA . ASP A 1 84 ? -14.474 -1.993 5.596 1.00 87.00 84 ASP A CA 1
ATOM 699 C C . ASP A 1 84 ? -13.826 -1.028 6.600 1.00 87.00 84 ASP A C 1
ATOM 701 O O . ASP A 1 84 ? -13.414 -1.435 7.685 1.00 87.00 84 ASP A O 1
ATOM 705 N N . PHE A 1 85 ? -13.698 0.238 6.211 1.00 76.69 85 PHE A N 1
ATOM 706 C CA . PHE A 1 85 ? -12.699 1.120 6.795 1.00 76.69 85 PHE A CA 1
ATOM 707 C C . PHE A 1 85 ? -13.139 2.598 6.821 1.00 76.69 85 PHE A C 1
ATOM 709 O O . PHE A 1 85 ? -13.557 3.126 5.780 1.00 76.69 85 PHE A O 1
ATOM 716 N N . PRO A 1 86 ? -13.056 3.297 7.972 1.00 81.38 86 PRO A N 1
ATOM 717 C CA . PRO A 1 86 ? -13.181 4.749 8.026 1.00 81.38 86 PRO A CA 1
ATOM 718 C C . PRO A 1 86 ? -11.817 5.416 7.780 1.00 81.38 86 PRO A C 1
ATOM 720 O O . PRO A 1 86 ? -10.873 5.222 8.538 1.00 81.38 86 PRO A O 1
ATOM 723 N N . LEU A 1 87 ? -11.722 6.228 6.724 1.00 82.50 87 LEU A N 1
ATOM 724 C CA . LEU A 1 87 ? -10.488 6.942 6.384 1.00 82.50 87 LEU A CA 1
ATOM 725 C C . LEU A 1 87 ? -10.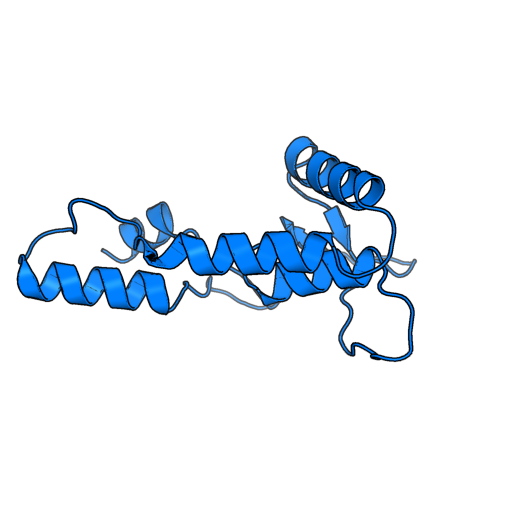218 8.063 7.407 1.00 82.50 87 LEU A C 1
ATOM 727 O O . LEU A 1 87 ? -11.022 8.990 7.536 1.00 82.50 87 LEU A O 1
ATOM 731 N N . THR A 1 88 ? -9.074 8.020 8.088 1.00 83.12 88 THR A N 1
ATOM 732 C CA . THR A 1 88 ? -8.550 9.152 8.860 1.00 83.12 88 THR A CA 1
ATOM 733 C C . THR A 1 88 ? -7.998 10.186 7.882 1.00 83.12 88 THR A C 1
ATOM 735 O O . THR A 1 88 ? -7.109 9.906 7.076 1.00 83.12 88 THR A O 1
ATOM 738 N N . HIS A 1 89 ? -8.525 11.407 7.938 1.00 78.50 89 HIS A N 1
ATOM 739 C CA . HIS A 1 89 ? -8.078 12.520 7.090 1.00 78.50 89 HIS A CA 1
ATOM 740 C C . HIS A 1 89 ? -7.088 13.456 7.791 1.00 78.50 89 HIS A C 1
ATOM 742 O O . HIS A 1 89 ? -6.334 14.161 7.126 1.00 78.50 89 HIS A O 1
ATOM 748 N N . LEU A 1 90 ? -7.096 13.472 9.124 1.00 79.38 90 LEU A N 1
ATOM 749 C CA . LEU A 1 90 ? -6.261 14.336 9.949 1.00 79.38 90 LEU A CA 1
ATOM 750 C C . LEU A 1 90 ? -5.682 13.505 11.087 1.00 79.38 90 LEU A C 1
ATOM 752 O O . LEU A 1 90 ? -6.432 12.976 11.904 1.00 79.38 90 LEU A O 1
ATOM 756 N N . TYR A 1 91 ? -4.357 13.406 11.132 1.00 77.75 91 TYR A N 1
ATOM 757 C CA . TYR A 1 91 ? -3.655 12.769 12.238 1.00 77.75 91 TYR A CA 1
ATOM 758 C C . TYR A 1 91 ? -3.355 13.824 13.293 1.00 77.75 91 TYR A C 1
ATOM 760 O O . TYR A 1 91 ? -2.676 14.812 13.010 1.00 77.75 91 TYR A O 1
ATOM 768 N N . ASN A 1 92 ? -3.858 13.614 14.503 1.00 76.94 92 ASN A N 1
ATOM 769 C CA . ASN A 1 92 ? -3.467 14.412 15.652 1.00 76.94 92 ASN A CA 1
ATOM 770 C C . ASN A 1 92 ? -2.306 13.711 16.365 1.00 76.94 92 ASN A C 1
ATOM 772 O O . ASN A 1 92 ? -2.469 12.593 16.843 1.00 76.94 92 ASN A O 1
ATOM 776 N N . LEU A 1 93 ? -1.150 14.375 16.446 1.00 71.50 93 LEU A N 1
ATOM 777 C CA . LEU A 1 93 ? 0.038 13.848 17.128 1.00 71.50 93 LEU A CA 1
ATOM 778 C C . LEU A 1 93 ? -0.158 13.700 18.646 1.00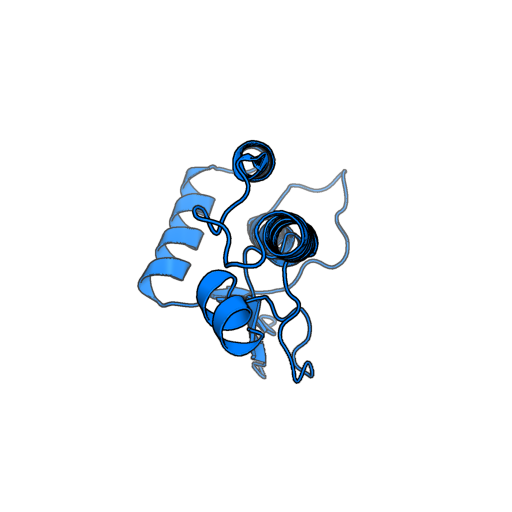 71.50 93 LEU A C 1
ATOM 780 O O . LEU A 1 93 ? 0.610 12.987 19.283 1.00 71.50 93 LEU A O 1
ATOM 784 N N . GLU A 1 94 ? -1.167 14.361 19.215 1.00 74.25 94 GLU A N 1
ATOM 785 C CA . GLU A 1 94 ? -1.511 14.275 20.638 1.00 74.25 94 GLU A CA 1
ATOM 786 C C . GLU A 1 94 ? -2.554 13.188 20.948 1.00 74.25 94 GLU A C 1
ATOM 788 O O . GLU A 1 94 ? -2.867 12.954 22.112 1.00 74.25 94 GLU A O 1
ATOM 793 N N . SER A 1 95 ? -3.130 12.542 19.930 1.00 78.25 95 SER A N 1
ATOM 794 C CA . SER A 1 95 ? -4.123 11.475 20.105 1.00 78.25 95 SER A CA 1
ATOM 795 C C . SER A 1 95 ? -3.493 10.092 19.982 1.00 78.25 95 SER A C 1
ATOM 797 O O . SER A 1 95 ? -2.487 9.910 19.295 1.00 78.25 95 SER A O 1
ATOM 799 N N . ASP A 1 96 ? -4.118 9.104 20.623 1.00 83.94 96 ASP A N 1
ATOM 800 C CA . ASP A 1 96 ? -3.699 7.713 20.490 1.00 83.94 96 ASP A CA 1
ATOM 801 C C . ASP A 1 96 ? -3.807 7.250 19.038 1.00 83.94 96 ASP A C 1
ATOM 803 O O . ASP A 1 96 ? -4.805 7.486 18.356 1.00 83.94 96 ASP A O 1
ATOM 807 N N . PHE A 1 97 ? -2.776 6.546 18.580 1.00 85.94 97 PHE A N 1
ATOM 808 C CA . PHE A 1 97 ? -2.751 5.984 17.241 1.00 85.94 97 PHE A CA 1
ATOM 809 C C . PHE A 1 97 ? -3.627 4.730 17.174 1.00 85.94 97 PHE A C 1
ATOM 811 O O . PHE A 1 97 ? -3.309 3.688 17.758 1.00 85.94 97 PHE A O 1
ATOM 818 N N . THR A 1 98 ? -4.736 4.834 16.451 1.00 88.50 98 THR A N 1
ATOM 819 C CA . THR A 1 98 ? -5.762 3.797 16.373 1.00 88.50 98 THR A CA 1
ATOM 820 C C . THR A 1 98 ? -5.505 2.797 15.245 1.00 88.50 98 THR A C 1
ATOM 822 O O . THR A 1 98 ? -4.660 2.973 14.366 1.00 88.50 98 THR A O 1
ATOM 825 N N . GLU A 1 99 ? -6.291 1.724 15.230 1.00 88.44 99 GLU A N 1
ATOM 826 C CA . GLU A 1 99 ? -6.375 0.799 14.096 1.00 88.44 99 GLU A CA 1
ATOM 827 C C . GLU A 1 99 ? -6.820 1.486 12.802 1.00 88.44 99 GLU A C 1
ATOM 829 O O . GLU A 1 99 ? -6.377 1.116 11.711 1.00 88.44 99 GLU A O 1
ATOM 834 N N . ASN A 1 100 ? -7.649 2.527 12.923 1.00 88.56 100 ASN A N 1
ATOM 835 C CA . ASN A 1 100 ? -8.078 3.283 11.761 1.00 88.56 100 ASN A CA 1
ATOM 836 C C . ASN A 1 100 ? -6.927 4.117 11.182 1.00 88.56 100 ASN A C 1
ATOM 838 O O . ASN A 1 100 ? -6.762 4.218 9.966 1.00 88.56 100 ASN A O 1
ATOM 842 N N . ASP A 1 101 ? -6.079 4.663 12.048 1.00 89.38 101 ASP A N 1
ATOM 843 C CA . ASP A 1 101 ? -4.888 5.413 11.645 1.00 89.38 101 ASP A CA 1
ATOM 844 C C . ASP A 1 101 ? -3.852 4.496 10.994 1.00 89.38 101 ASP A C 1
ATOM 846 O O . ASP A 1 101 ? -3.244 4.856 9.986 1.00 89.38 101 ASP A O 1
ATOM 850 N N . PHE A 1 102 ? -3.717 3.271 11.510 1.00 90.19 102 PHE A N 1
ATOM 851 C CA . PHE A 1 102 ? -2.883 2.230 10.917 1.00 90.19 102 PHE A CA 1
ATOM 852 C C . PHE A 1 102 ? -3.277 1.944 9.467 1.00 90.19 102 PHE A C 1
ATOM 854 O O . PHE A 1 102 ? -2.469 2.130 8.556 1.00 90.19 102 PHE A O 1
ATOM 861 N N . LEU A 1 103 ? -4.528 1.543 9.236 1.00 90.94 103 LEU A N 1
ATOM 862 C CA . LEU A 1 103 ? -5.026 1.241 7.895 1.00 90.94 103 LEU A CA 1
ATOM 863 C C . LEU A 1 103 ? -5.021 2.485 6.987 1.00 90.94 103 LEU A C 1
ATOM 865 O O . LEU A 1 103 ? -4.745 2.359 5.794 1.00 90.94 103 LEU A O 1
ATOM 869 N N . SER A 1 104 ? -5.242 3.686 7.538 1.00 90.56 104 SER A N 1
ATOM 870 C CA . SER A 1 104 ? -5.181 4.947 6.781 1.00 90.56 104 SER A CA 1
ATOM 871 C C . SER A 1 104 ? -3.770 5.203 6.266 1.00 90.56 104 SER A C 1
ATOM 873 O O . SER A 1 104 ? -3.601 5.567 5.105 1.00 90.56 104 SER A O 1
ATOM 875 N N . LEU A 1 105 ? -2.745 5.002 7.100 1.00 90.88 105 LEU A N 1
ATOM 876 C CA . LEU A 1 105 ? -1.356 5.183 6.686 1.00 90.88 105 LEU A CA 1
ATOM 877 C C . LEU A 1 105 ? -0.958 4.160 5.628 1.00 90.88 105 LEU A C 1
ATOM 879 O O . LEU A 1 105 ? -0.340 4.542 4.636 1.00 90.88 105 LEU A O 1
ATOM 883 N N . LEU A 1 106 ? -1.342 2.889 5.793 1.00 90.75 106 LEU A N 1
ATOM 884 C CA . LEU A 1 106 ? -1.075 1.876 4.770 1.00 90.75 106 LEU A CA 1
ATOM 885 C C . LEU A 1 106 ? -1.744 2.241 3.439 1.00 90.75 106 LEU A C 1
ATOM 887 O O . LEU A 1 106 ? -1.122 2.123 2.382 1.00 90.75 106 LEU A O 1
ATOM 891 N N . PHE A 1 107 ? -2.982 2.737 3.503 1.00 90.69 107 PHE A N 1
ATOM 892 C CA . PHE A 1 107 ? -3.691 3.257 2.347 1.00 90.69 107 PHE A CA 1
ATOM 893 C C . PHE A 1 107 ? -2.917 4.402 1.699 1.00 90.69 107 PHE A C 1
ATOM 895 O O . PHE A 1 107 ? -2.510 4.238 0.560 1.00 90.69 107 PHE A O 1
ATOM 902 N N . TYR A 1 108 ? -2.611 5.500 2.401 1.00 88.06 108 TYR A N 1
ATOM 903 C CA . TYR A 1 108 ? -1.901 6.654 1.820 1.00 88.06 108 TYR A CA 1
ATOM 904 C C . TYR A 1 108 ? -0.484 6.346 1.323 1.00 88.06 108 TYR A C 1
ATOM 906 O O . TYR A 1 108 ? 0.019 7.043 0.446 1.00 88.06 108 TYR A O 1
ATOM 914 N N . MET A 1 109 ? 0.151 5.298 1.846 1.00 86.81 109 MET A N 1
ATOM 915 C CA . MET A 1 109 ? 1.426 4.796 1.338 1.00 86.81 109 MET A CA 1
ATOM 916 C C . MET A 1 109 ? 1.311 3.996 0.033 1.00 86.81 109 MET A C 1
ATOM 918 O O . MET A 1 109 ? 2.331 3.564 -0.499 1.00 86.81 109 MET A O 1
ATOM 922 N N . GLY A 1 110 ? 0.100 3.781 -0.483 1.00 87.75 110 GLY A N 1
ATOM 923 C CA . GLY A 1 110 ? -0.138 2.990 -1.689 1.00 87.75 110 GLY A CA 1
ATOM 924 C C . GLY A 1 110 ? -0.017 1.483 -1.464 1.00 87.75 110 GLY A C 1
ATOM 925 O O . GLY A 1 110 ? 0.193 0.747 -2.420 1.00 87.75 110 GLY A O 1
ATOM 926 N N . MET A 1 111 ? -0.127 1.008 -0.219 1.00 88.19 111 MET A N 1
ATOM 927 C CA . MET A 1 111 ? -0.135 -0.432 0.081 1.00 88.19 111 MET A CA 1
ATOM 928 C C . MET A 1 111 ? -1.534 -1.029 0.125 1.00 88.19 111 MET A C 1
ATOM 930 O O . MET A 1 111 ? -1.674 -2.240 0.019 1.00 88.19 111 MET A O 1
ATOM 934 N N . LEU A 1 112 ? -2.549 -0.183 0.300 1.00 91.62 112 LEU A N 1
ATOM 935 C CA . LEU A 1 112 ? -3.954 -0.555 0.195 1.00 91.62 112 LEU A CA 1
ATOM 936 C C . LEU A 1 112 ? -4.611 0.327 -0.860 1.00 91.62 112 LEU A C 1
ATOM 938 O O . LEU A 1 112 ? -4.228 1.482 -1.057 1.00 91.62 112 LEU A O 1
ATOM 942 N N . SER A 1 113 ? -5.627 -0.208 -1.522 1.00 90.81 113 SER A N 1
ATOM 943 C CA . SER A 1 113 ? -6.302 0.451 -2.638 1.00 90.81 113 SER A CA 1
ATOM 944 C C . SER A 1 113 ? -7.813 0.439 -2.442 1.00 90.81 113 SER A C 1
ATOM 946 O O . SER A 1 113 ? -8.374 -0.484 -1.848 1.00 90.81 113 SER A O 1
ATOM 948 N N . PHE A 1 114 ? -8.522 1.451 -2.948 1.00 90.56 114 PHE A N 1
ATOM 949 C CA . PHE A 1 114 ? -9.981 1.407 -2.933 1.00 90.56 114 PHE A CA 1
ATOM 950 C C . PHE A 1 114 ? -10.510 0.307 -3.851 1.00 90.56 114 PHE A C 1
ATOM 952 O O . PHE A 1 114 ? -10.292 0.320 -5.063 1.00 90.56 114 PHE A O 1
ATOM 959 N N . LYS A 1 115 ? -11.327 -0.580 -3.278 1.00 85.56 115 LYS A N 1
ATOM 960 C CA . LYS A 1 115 ? -12.053 -1.615 -4.016 1.00 85.56 115 LYS A CA 1
ATOM 961 C C . LYS A 1 115 ? -13.414 -1.117 -4.489 1.00 85.56 115 LYS A C 1
ATOM 963 O O . LYS A 1 115 ? -13.774 -1.296 -5.649 1.00 85.56 115 LYS A O 1
ATOM 968 N N . LYS A 1 116 ? -14.193 -0.516 -3.581 1.00 77.50 116 LYS A N 1
ATOM 969 C CA . LYS A 1 116 ? -15.514 0.063 -3.875 1.00 77.50 116 LYS A CA 1
ATOM 970 C C . LYS A 1 116 ? -15.987 1.018 -2.783 1.00 77.50 116 LYS A C 1
ATOM 972 O O . LYS A 1 116 ? -15.613 0.884 -1.619 1.00 77.50 116 LYS A O 1
ATOM 977 N N . GLU A 1 117 ? -16.877 1.925 -3.163 1.00 66.31 117 GLU A N 1
ATOM 978 C CA . GLU A 1 117 ? -17.640 2.746 -2.225 1.00 66.31 117 GLU A CA 1
ATOM 979 C C . GLU A 1 117 ? -18.776 1.920 -1.601 1.00 66.31 117 GLU A C 1
ATOM 981 O O . GLU A 1 117 ? -19.394 1.083 -2.272 1.00 66.31 117 GLU A O 1
ATOM 986 N N . ARG A 1 118 ? -19.046 2.123 -0.307 1.00 64.62 118 ARG A N 1
ATOM 987 C CA . ARG A 1 118 ? -20.239 1.587 0.352 1.00 64.62 118 ARG A CA 1
ATOM 988 C C . ARG A 1 118 ? -21.092 2.739 0.859 1.00 64.62 118 ARG A C 1
ATOM 990 O O . ARG A 1 118 ? -20.630 3.588 1.610 1.00 64.62 118 ARG A O 1
ATOM 997 N N . VAL A 1 119 ? -22.378 2.696 0.529 1.00 53.03 119 VAL A N 1
ATOM 998 C CA . VAL A 1 119 ? -23.387 3.436 1.286 1.00 53.03 119 VAL A CA 1
ATOM 999 C C . VAL A 1 119 ? -23.568 2.674 2.597 1.00 53.03 119 VAL A C 1
ATOM 1001 O O . VAL A 1 119 ? -24.085 1.558 2.577 1.00 53.03 119 VAL A O 1
ATOM 1004 N N . SER A 1 120 ? -23.105 3.212 3.726 1.00 52.72 120 SER A N 1
ATOM 1005 C CA . SER A 1 120 ? -23.479 2.669 5.034 1.00 52.72 120 SER A CA 1
ATOM 1006 C C . SER A 1 120 ? -24.206 3.709 5.874 1.00 52.72 120 SER A C 1
ATOM 1008 O O . SER A 1 120 ? -23.757 4.839 6.067 1.00 52.72 120 SER A O 1
ATOM 1010 N N . VAL A 1 121 ? -25.358 3.284 6.384 1.00 44.00 121 VAL A N 1
ATOM 1011 C CA . VAL A 1 121 ? -26.002 3.854 7.562 1.00 44.00 121 VAL A CA 1
ATOM 1012 C C . VAL A 1 121 ? -25.219 3.280 8.749 1.00 44.00 121 VAL A C 1
ATOM 1014 O O . VAL A 1 121 ? -25.459 2.139 9.127 1.00 44.00 121 VAL A O 1
ATOM 1017 N N . GLY A 1 122 ? -24.197 3.986 9.252 1.00 47.09 122 GLY A N 1
ATOM 1018 C CA . GLY A 1 122 ? -23.403 3.493 10.396 1.00 47.09 122 GLY A CA 1
ATOM 1019 C C . GLY A 1 122 ? -21.908 3.836 10.453 1.00 47.09 122 GLY A C 1
ATOM 1020 O O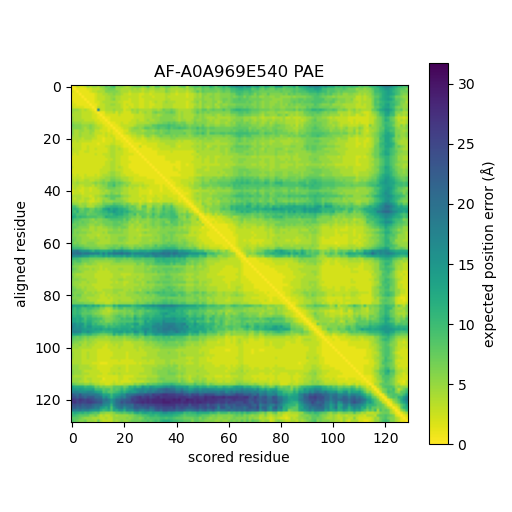 . GLY A 1 122 ? -21.246 3.414 11.392 1.00 47.09 122 GLY A O 1
ATOM 1021 N N . GLY A 1 123 ? -21.354 4.600 9.504 1.00 52.50 123 GLY A N 1
ATOM 1022 C CA . GLY A 1 123 ? -20.048 5.267 9.680 1.00 52.50 123 GLY A CA 1
ATOM 1023 C C . GLY A 1 123 ? -18.850 4.672 8.926 1.00 52.50 123 GLY A C 1
ATOM 1024 O O . GLY A 1 123 ? -17.905 5.408 8.651 1.00 52.50 123 GLY A O 1
ATOM 1025 N N . ALA A 1 124 ? -18.888 3.412 8.480 1.00 55.72 124 ALA A N 1
ATOM 1026 C CA . ALA A 1 124 ? -17.850 2.863 7.595 1.00 55.72 124 ALA A CA 1
ATOM 1027 C C . ALA A 1 124 ? -18.184 3.168 6.123 1.00 55.72 124 ALA A C 1
ATOM 1029 O O . ALA A 1 124 ? -19.121 2.592 5.566 1.00 55.72 124 ALA A O 1
ATOM 1030 N N . LYS A 1 125 ? -17.458 4.100 5.493 1.00 67.56 125 LYS A N 1
ATOM 1031 C CA . LYS A 1 125 ? -17.773 4.596 4.135 1.00 67.56 125 LYS A CA 1
ATOM 1032 C C . LYS A 1 125 ? -17.077 3.836 3.004 1.00 67.56 125 LYS A C 1
ATOM 1034 O O . LYS A 1 125 ? -17.551 3.859 1.868 1.00 67.56 125 LYS A O 1
ATOM 1039 N N . TYR A 1 126 ? -15.972 3.148 3.287 1.00 75.56 126 TYR A N 1
ATOM 1040 C CA . TYR A 1 126 ? -15.112 2.627 2.229 1.00 75.56 126 TYR A CA 1
ATOM 1041 C C . TYR A 1 126 ? -14.732 1.168 2.422 1.00 75.56 126 TYR A C 1
ATOM 1043 O O . TYR A 1 126 ? -14.676 0.666 3.541 1.00 75.56 126 TYR A O 1
ATOM 1051 N N . ARG A 1 127 ? -14.443 0.506 1.299 1.00 83.00 127 ARG A N 1
ATOM 1052 C CA . ARG A 1 127 ? -13.852 -0.826 1.257 1.00 83.00 127 ARG A CA 1
ATOM 1053 C C . ARG A 1 127 ? -12.504 -0.767 0.559 1.00 83.00 127 ARG A C 1
ATOM 1055 O O . ARG A 1 127 ? -12.446 -0.399 -0.619 1.00 83.00 127 ARG A O 1
ATOM 1062 N N . ILE A 1 128 ? -11.463 -1.173 1.271 1.00 85.81 128 ILE A N 1
ATOM 1063 C CA . ILE A 1 128 ? -10.094 -1.250 0.754 1.00 85.81 128 ILE A CA 1
ATOM 1064 C C . ILE A 1 128 ? -9.678 -2.706 0.554 1.00 85.81 128 ILE A C 1
ATOM 1066 O O . ILE A 1 128 ? -10.275 -3.603 1.154 1.00 85.81 128 ILE A O 1
ATOM 1070 N N . THR A 1 129 ? -8.708 -2.926 -0.326 1.00 86.12 129 THR A N 1
ATOM 1071 C CA . THR A 1 129 ? -8.096 -4.220 -0.642 1.00 86.12 129 THR A CA 1
ATOM 1072 C C . THR A 1 129 ? -6.588 -4.110 -0.652 1.00 86.12 129 THR A C 1
ATOM 1074 O O . THR A 1 129 ? -6.092 -2.966 -0.791 1.00 86.12 129 THR A O 1
#

Foldseek 3Di:
DVVVQCVLFVAAAPDQPDPDGHGDPVLVVVQVVCCVVPVDGDPDSDDPCCVVVVVVLVVLCVQADDNVVLVVVVVVCVVVVKDQAAADPDDDPPDGCDSRNSVNVCRVVRNKHFPHFDDDPPHRTTMID

Sequence (129 aa):
MMSDLAEWYDGYKFATTAKRHLFNPDMVLYFLKEYGILNQYPERMLDTNVISDYRKIRNIFKIGGVESSRFALLEQLVKHGYIDFPLTHLYNLESDFTENDFLSLLFYMGMLSFKKERVSVGGAKYRIT

Secondary structure (DSSP, 8-state):
-HHHHHHHH--B--STT-SSPBP-HHHHHHHHHHHHHHSS--SSSS-TTHHHHHHHHHHHTTSSS-HHHHHHHHHHHHHHT-EEEPPP----TTS---HHHHHHHHHHTTSS-EEEE---TTS--EEE-

Mean predicted aligned error: 6.44 Å

pLDDT: mean 84.16, std 9.74, range [44.0, 94.75]

Nearest PDB structures (foldseek):
  5xxu-assembly1_K  TM=5.594E-01  e=2.682E+00  Toxoplasma gondii
  7e1i-assembly3_H  TM=2.339E-01  e=2.197E+00  Human immunodeficiency virus 1

Solvent-accessible surface area (backbone atoms only — not comparable to full-atom values): 7686 Å² total; per-residue (Å²): 105,73,67,53,52,41,72,75,62,63,40,28,31,92,48,87,84,55,90,60,62,48,64,60,63,68,53,53,50,49,51,55,52,41,25,70,73,67,79,40,80,53,93,61,88,65,67,81,67,54,59,58,54,54,51,52,52,58,49,59,60,64,53,56,76,61,57,70,60,56,51,51,53,50,50,44,27,68,75,66,61,33,44,80,39,51,79,60,90,72,88,57,91,88,51,85,51,44,74,46,49,51,55,29,50,41,30,79,70,60,75,32,22,60,71,48,76,44,94,51,96,83,72,48,47,33,28,35,67